Protein AF-A0A2S0NA78-F1 (afdb_monomer_lite)

Secondary structure (DSSP, 8-state):
----HHHHHHHHHHHHHHHHHHHHHHHHHHHHHSTTSHHHHHHHHHHHHHHHHHHHHHHHHHHHHHHHHHHH-GGG--HHHHHHHHHHHH----TTS--------

pLDDT: mean 80.66, std 12.2, range [41.12, 96.81]

Structure (mmCIF, N/CA/C/O backbone):
data_AF-A0A2S0NA78-F1
#
_entry.id   AF-A0A2S0NA78-F1
#
loop_
_atom_site.group_PDB
_atom_site.id
_atom_site.type_symbol
_atom_site.label_atom_id
_atom_site.label_alt_id
_atom_site.label_comp_id
_atom_site.label_asym_id
_atom_site.label_entity_id
_atom_site.label_seq_id
_atom_site.pdbx_PDB_ins_code
_atom_site.Cartn_x
_atom_site.Cartn_y
_atom_site.Cartn_z
_atom_site.occupancy
_atom_site.B_iso_or_equiv
_atom_site.auth_seq_id
_atom_site.auth_comp_id
_atom_site.auth_asym_id
_atom_site.auth_atom_id
_atom_site.pdbx_PDB_model_num
ATOM 1 N N . MET A 1 1 ? -50.640 -7.169 50.743 1.00 41.12 1 MET A N 1
ATOM 2 C CA . MET A 1 1 ? -50.184 -5.953 50.031 1.00 41.12 1 MET A CA 1
ATOM 3 C C . MET A 1 1 ? -48.810 -6.232 49.423 1.00 41.12 1 MET A C 1
ATOM 5 O O . MET A 1 1 ? -47.834 -6.331 50.154 1.00 41.12 1 MET A O 1
ATOM 9 N N . VAL A 1 2 ? -48.735 -6.513 48.117 1.00 50.72 2 VAL A N 1
ATOM 10 C CA . VAL A 1 2 ? -47.502 -6.998 47.460 1.00 50.72 2 VAL A CA 1
ATOM 11 C C . VAL A 1 2 ? -46.686 -5.811 46.940 1.00 50.72 2 VAL A C 1
ATOM 13 O O . VAL A 1 2 ? -46.928 -5.296 45.855 1.00 50.72 2 VAL A O 1
ATOM 16 N N . VAL A 1 3 ? -45.690 -5.382 47.717 1.00 55.66 3 VAL A N 1
ATOM 17 C CA . VAL A 1 3 ? -44.780 -4.258 47.402 1.00 55.66 3 VAL A CA 1
ATOM 18 C C . VAL A 1 3 ? -43.530 -4.750 46.642 1.00 55.66 3 VAL A C 1
ATOM 20 O O . VAL A 1 3 ? -42.402 -4.371 46.938 1.00 55.66 3 VAL A O 1
ATOM 23 N N . ARG A 1 4 ? -43.685 -5.653 45.662 1.00 57.16 4 ARG A N 1
ATOM 24 C CA . ARG A 1 4 ? -42.532 -6.260 44.950 1.00 57.16 4 ARG A CA 1
ATOM 25 C C . ARG A 1 4 ? -42.178 -5.614 43.604 1.00 57.16 4 ARG A C 1
ATOM 27 O O . ARG A 1 4 ? -41.074 -5.821 43.109 1.00 57.16 4 ARG A O 1
ATOM 34 N N . THR A 1 5 ? -43.038 -4.761 43.051 1.00 62.53 5 THR A N 1
ATOM 35 C CA . THR A 1 5 ? -42.875 -4.228 41.684 1.00 62.53 5 THR A CA 1
ATOM 36 C C . THR A 1 5 ? -41.752 -3.192 41.544 1.00 62.53 5 THR A C 1
ATOM 38 O O . THR A 1 5 ? -41.075 -3.154 40.519 1.00 62.53 5 THR A O 1
ATOM 41 N N . ARG A 1 6 ? -41.496 -2.368 42.573 1.00 66.38 6 ARG A N 1
ATOM 42 C CA . ARG A 1 6 ? -40.481 -1.295 42.505 1.00 66.38 6 ARG A CA 1
ATOM 43 C C . ARG A 1 6 ? -39.045 -1.827 42.455 1.00 66.38 6 ARG A C 1
ATOM 45 O O . ARG A 1 6 ? -38.260 -1.360 41.638 1.00 66.38 6 ARG A O 1
ATOM 52 N N . ARG A 1 7 ? -38.710 -2.826 43.284 1.00 74.44 7 ARG A N 1
ATOM 53 C CA . ARG A 1 7 ? -37.370 -3.451 43.295 1.00 74.44 7 ARG A CA 1
ATOM 54 C C . ARG A 1 7 ? -37.076 -4.199 41.996 1.00 74.44 7 ARG A C 1
ATOM 56 O O . ARG A 1 7 ? -35.970 -4.088 41.485 1.00 74.44 7 ARG A O 1
ATOM 63 N N . GLN A 1 8 ? -38.064 -4.906 41.445 1.00 75.25 8 GLN A N 1
ATOM 64 C CA . GLN A 1 8 ? -37.906 -5.620 40.176 1.00 75.25 8 GLN A CA 1
ATOM 65 C C . GLN A 1 8 ? -37.623 -4.666 39.008 1.00 75.25 8 GLN A C 1
ATOM 67 O O . GLN A 1 8 ? -36.728 -4.945 38.219 1.00 75.25 8 GLN A O 1
ATOM 72 N N . ARG A 1 9 ? -38.296 -3.508 38.940 1.00 78.38 9 ARG A N 1
ATOM 73 C CA . ARG A 1 9 ? -38.019 -2.490 37.908 1.00 78.38 9 ARG A CA 1
ATOM 74 C C . ARG A 1 9 ? -36.624 -1.875 38.033 1.00 78.38 9 ARG A C 1
ATOM 76 O O . ARG A 1 9 ? -35.965 -1.674 37.021 1.00 78.38 9 ARG A O 1
ATOM 83 N N . ILE A 1 10 ? -36.160 -1.605 39.256 1.00 83.25 10 ILE A N 1
ATOM 84 C CA . ILE A 1 10 ? -34.805 -1.073 39.489 1.00 83.25 10 ILE A CA 1
ATOM 85 C C . ILE A 1 10 ? -33.747 -2.106 39.081 1.00 83.25 10 ILE A C 1
ATOM 87 O O . ILE A 1 10 ? -32.807 -1.765 38.371 1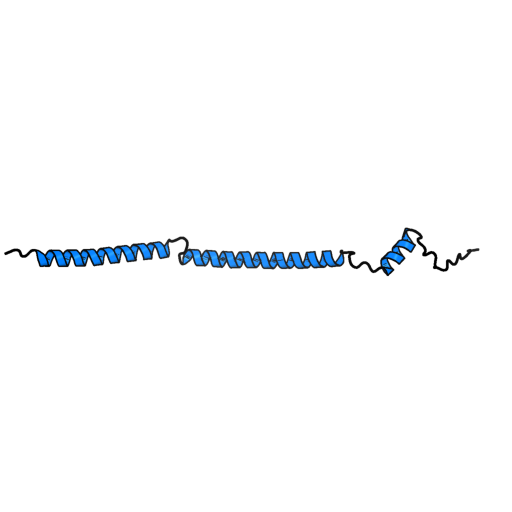.00 83.25 10 ILE A O 1
ATOM 91 N N . LEU A 1 11 ? -33.928 -3.374 39.464 1.00 87.00 11 LEU A N 1
ATOM 92 C CA . LEU A 1 11 ? -33.022 -4.459 39.075 1.00 87.00 11 LEU A CA 1
ATOM 93 C C . LEU A 1 11 ? -33.000 -4.681 37.557 1.00 87.00 11 LEU A C 1
ATOM 95 O O . LEU A 1 11 ? -31.931 -4.884 36.993 1.00 87.00 11 LEU A O 1
ATOM 99 N N . GLN A 1 12 ? -34.151 -4.593 36.885 1.00 86.81 12 GLN A N 1
ATOM 100 C CA . GLN A 1 12 ? -34.228 -4.674 35.423 1.00 86.81 12 GLN A CA 1
ATOM 101 C C . GLN A 1 12 ? -33.509 -3.507 34.740 1.00 86.81 12 GLN A C 1
ATOM 103 O O . GLN A 1 12 ? -32.757 -3.732 33.796 1.00 86.81 12 GLN A O 1
ATOM 108 N N . ALA A 1 13 ? -33.688 -2.278 35.232 1.00 87.25 13 ALA A N 1
ATOM 109 C CA . ALA A 1 13 ? -32.985 -1.114 34.700 1.00 87.25 13 ALA A CA 1
ATOM 110 C C . ALA A 1 13 ? -31.465 -1.244 34.890 1.00 87.25 13 ALA A C 1
ATOM 112 O O . ALA A 1 13 ? -30.708 -1.055 33.943 1.00 87.25 13 ALA A O 1
ATOM 113 N N . MET A 1 14 ? -31.010 -1.641 36.083 1.00 93.62 14 MET A N 1
ATOM 114 C CA . MET A 1 14 ? -29.588 -1.890 36.343 1.00 93.62 14 MET A CA 1
ATOM 115 C C . MET A 1 14 ? -29.023 -3.008 35.462 1.00 93.62 14 MET A C 1
ATOM 117 O O . MET A 1 14 ? -27.926 -2.860 34.932 1.00 93.62 14 MET A O 1
ATOM 121 N N . GLY A 1 15 ? -29.776 -4.093 35.261 1.00 94.38 15 GLY A N 1
ATOM 122 C CA . GLY A 1 15 ? -29.395 -5.177 34.356 1.00 94.38 15 GLY A CA 1
ATOM 123 C C . GLY A 1 15 ? -29.246 -4.705 32.909 1.00 94.38 15 GLY A C 1
ATOM 124 O O . GLY A 1 15 ? -28.265 -5.050 32.256 1.00 94.38 15 GLY A O 1
ATOM 125 N N . LEU A 1 16 ? -30.164 -3.858 32.432 1.00 94.44 16 LEU A N 1
ATOM 126 C CA . LEU A 1 16 ? -30.085 -3.264 31.096 1.00 94.44 16 LEU A CA 1
ATOM 127 C C . LEU A 1 16 ? -28.826 -2.402 30.936 1.00 94.44 16 LEU A C 1
ATOM 129 O O . LEU A 1 16 ? -28.097 -2.562 29.959 1.00 94.44 16 LEU A O 1
ATOM 133 N N . TYR A 1 17 ? -28.540 -1.522 31.900 1.00 95.75 17 TYR A N 1
ATOM 134 C CA . TYR A 1 17 ? -27.342 -0.678 31.853 1.00 95.75 17 TYR A CA 1
ATOM 135 C C . TYR A 1 17 ? -26.049 -1.491 31.951 1.00 95.75 17 TYR A C 1
ATOM 137 O O . TYR A 1 17 ? -25.095 -1.200 31.234 1.00 95.75 17 TYR A O 1
ATOM 145 N N . ALA A 1 18 ? -26.017 -2.534 32.783 1.00 96.56 18 ALA A N 1
ATOM 146 C CA . ALA A 1 18 ? -24.866 -3.425 32.888 1.00 96.56 18 ALA A CA 1
ATOM 147 C C . ALA A 1 18 ? -24.618 -4.189 31.577 1.00 96.56 18 ALA A C 1
ATOM 149 O O . ALA A 1 18 ? -23.480 -4.271 31.120 1.00 96.56 18 ALA A O 1
ATOM 150 N N . ALA A 1 19 ? -25.676 -4.691 30.933 1.00 96.19 19 ALA A N 1
ATOM 151 C CA . ALA A 1 19 ? -25.577 -5.355 29.636 1.00 96.19 19 ALA A CA 1
ATOM 152 C C . ALA A 1 19 ? -25.092 -4.397 28.535 1.00 96.19 19 ALA A C 1
ATOM 154 O O . ALA A 1 19 ? -24.219 -4.754 27.745 1.00 96.19 19 ALA A O 1
ATOM 155 N N . ALA A 1 20 ? -25.601 -3.162 28.514 1.00 96.25 20 ALA A N 1
ATOM 156 C CA . ALA A 1 20 ? -25.143 -2.135 27.582 1.00 96.25 20 ALA A CA 1
ATOM 157 C C . ALA A 1 20 ? -23.659 -1.791 27.798 1.00 96.25 20 ALA A C 1
ATOM 159 O O . ALA A 1 20 ? -22.894 -1.743 26.837 1.00 96.25 20 ALA A O 1
ATOM 160 N N . ALA A 1 21 ? -23.231 -1.621 29.052 1.00 96.81 21 ALA A N 1
ATOM 161 C CA . ALA A 1 21 ? -21.831 -1.380 29.392 1.00 96.81 21 ALA A CA 1
ATOM 162 C C . ALA A 1 21 ? -20.925 -2.551 28.975 1.00 96.81 21 ALA A C 1
ATOM 164 O O . ALA A 1 21 ? -19.856 -2.323 28.413 1.00 96.81 21 ALA A O 1
ATOM 165 N N . ALA A 1 22 ? -21.367 -3.795 29.183 1.00 96.69 22 ALA A N 1
ATOM 166 C CA . ALA A 1 22 ? -20.633 -4.985 28.759 1.00 96.69 22 ALA A CA 1
ATOM 167 C C . ALA A 1 22 ? -20.488 -5.062 27.230 1.00 96.69 22 ALA A C 1
ATOM 169 O O . ALA A 1 22 ? -19.398 -5.350 26.739 1.00 96.69 22 ALA A O 1
ATOM 170 N N . LEU A 1 23 ? -21.546 -4.748 26.474 1.00 96.06 23 LEU A N 1
ATOM 171 C CA . LEU A 1 23 ? -21.480 -4.674 25.011 1.00 96.06 23 LEU A CA 1
ATOM 172 C C . LEU A 1 23 ? -20.508 -3.589 24.546 1.00 96.06 23 LEU A C 1
ATOM 174 O O . LEU A 1 23 ? -19.671 -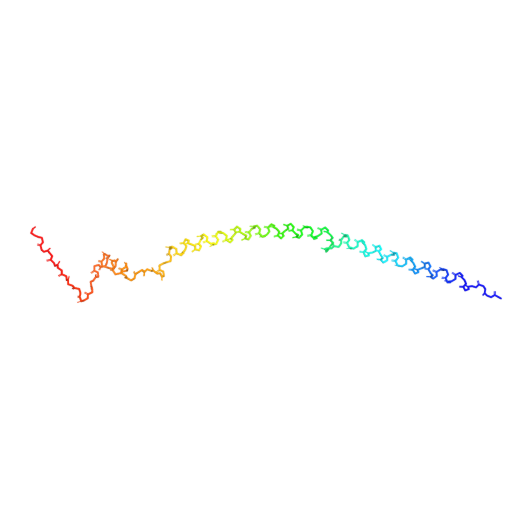3.854 23.687 1.00 96.06 23 LEU A O 1
ATOM 178 N N . ILE A 1 24 ? -20.573 -2.388 25.127 1.00 95.44 24 ILE A N 1
ATOM 179 C CA . ILE A 1 24 ? -19.652 -1.295 24.786 1.00 95.44 24 ILE A CA 1
ATOM 180 C C . ILE A 1 24 ? -18.205 -1.697 25.087 1.00 95.44 24 ILE A C 1
ATOM 182 O O . ILE A 1 24 ? -17.332 -1.481 24.252 1.00 95.44 24 ILE A O 1
ATOM 186 N N . ALA A 1 25 ? -17.947 -2.316 26.241 1.00 95.00 25 ALA A N 1
ATOM 187 C CA . ALA A 1 25 ? -16.619 -2.798 26.603 1.00 95.00 25 ALA A CA 1
ATOM 188 C C . ALA A 1 25 ? -16.123 -3.884 25.635 1.00 95.00 25 ALA A C 1
ATOM 190 O O . ALA A 1 25 ? -14.981 -3.823 25.186 1.00 95.00 25 ALA A O 1
ATOM 191 N N . TYR A 1 26 ? -16.985 -4.834 25.264 1.00 91.38 26 TYR A N 1
ATOM 192 C CA . TYR A 1 26 ? -16.666 -5.891 24.307 1.00 91.38 26 TYR A CA 1
ATOM 193 C C . TYR A 1 26 ? -16.308 -5.319 22.932 1.00 91.38 26 TYR A C 1
ATOM 195 O O . TYR A 1 26 ? -15.236 -5.607 22.398 1.00 91.38 26 TYR A O 1
ATOM 203 N N . PHE A 1 27 ? -17.165 -4.453 22.382 1.00 89.31 27 PHE A N 1
ATOM 204 C CA . PHE A 1 27 ? -16.910 -3.809 21.096 1.00 89.31 27 PHE A CA 1
ATOM 205 C C . PHE A 1 27 ? -15.698 -2.876 21.148 1.00 89.31 27 PHE A C 1
ATOM 207 O O . PHE A 1 27 ? -14.909 -2.873 20.210 1.00 89.31 27 PHE A O 1
ATOM 214 N N . GLY A 1 28 ? -15.499 -2.132 22.238 1.00 88.75 28 GLY A N 1
ATOM 215 C CA . GLY A 1 28 ? -14.326 -1.278 22.430 1.00 88.75 28 GLY A CA 1
ATOM 216 C C . GLY A 1 28 ? -13.023 -2.080 22.485 1.00 88.75 28 GLY A C 1
ATOM 217 O O . GLY A 1 28 ? -12.060 -1.745 21.795 1.00 88.75 28 GLY A O 1
ATOM 218 N N . PHE A 1 29 ? -13.006 -3.185 23.234 1.00 86.56 29 PHE A N 1
ATOM 219 C CA . PHE A 1 29 ? -11.857 -4.085 23.313 1.00 86.56 29 PHE A CA 1
ATOM 220 C C . PHE A 1 29 ? -11.539 -4.721 21.956 1.00 86.56 29 PHE A C 1
ATOM 222 O O . PHE A 1 29 ? -10.382 -4.707 21.533 1.00 86.56 29 PHE A O 1
ATOM 229 N N . HIS A 1 30 ? -12.558 -5.221 21.248 1.00 83.69 30 HIS A N 1
ATOM 230 C CA . HIS A 1 30 ? -12.399 -5.800 19.913 1.00 83.69 30 HIS A CA 1
ATOM 231 C C . HIS A 1 30 ? -12.060 -4.766 18.834 1.00 83.69 30 HIS A C 1
ATOM 233 O O . HIS A 1 30 ? -11.382 -5.109 17.873 1.00 83.69 30 HIS A O 1
ATOM 239 N N . ALA A 1 31 ? -12.466 -3.504 18.971 1.00 77.69 31 ALA A N 1
ATOM 240 C CA . ALA A 1 31 ? -12.038 -2.439 18.065 1.00 77.69 31 ALA A CA 1
ATOM 241 C C . ALA A 1 31 ? -10.542 -2.120 18.225 1.00 77.69 31 ALA A C 1
ATOM 243 O O . ALA A 1 31 ? -9.877 -1.764 17.251 1.00 77.69 31 ALA A O 1
ATOM 244 N N . TYR A 1 32 ? -10.007 -2.271 19.442 1.00 71.94 32 TYR A N 1
ATOM 245 C CA . TYR A 1 32 ? -8.593 -2.038 19.730 1.00 71.94 32 TYR A CA 1
ATOM 246 C C . TYR A 1 32 ? -7.702 -3.242 19.381 1.00 71.94 32 TYR A C 1
ATOM 248 O O . TYR A 1 32 ? -6.663 -3.062 18.751 1.00 71.94 32 TYR A O 1
ATOM 256 N N . HIS A 1 33 ? -8.115 -4.459 19.756 1.00 73.25 33 HIS A N 1
ATOM 257 C CA . HIS A 1 33 ? -7.338 -5.699 19.573 1.00 73.25 33 HIS A CA 1
ATOM 258 C C . HIS A 1 33 ? -7.726 -6.509 18.331 1.00 73.25 33 HIS A C 1
ATOM 260 O O . HIS A 1 33 ? -7.114 -7.534 18.043 1.00 73.25 33 HIS A O 1
ATOM 266 N N . GLY A 1 34 ? -8.773 -6.108 17.615 1.00 67.00 34 GLY A N 1
ATOM 267 C CA . GLY A 1 34 ? -9.222 -6.812 16.425 1.00 67.00 34 GLY A CA 1
ATOM 268 C C . GLY A 1 34 ? -8.223 -6.688 15.281 1.00 67.00 34 GLY A C 1
ATOM 269 O O . GLY A 1 34 ? -7.547 -5.677 15.118 1.00 67.00 34 GLY A O 1
ATOM 270 N N . GLU A 1 35 ? -8.215 -7.700 14.424 1.00 60.72 35 GLU A N 1
ATOM 271 C CA . GLU A 1 35 ? -7.369 -7.829 13.228 1.00 60.72 35 GLU A CA 1
ATOM 272 C C . GLU A 1 35 ? -7.515 -6.662 12.223 1.00 60.72 35 GLU A C 1
ATOM 274 O O . GLU A 1 35 ? -6.673 -6.454 11.358 1.00 60.72 35 GLU A O 1
ATOM 279 N N . ARG A 1 36 ? -8.586 -5.864 12.349 1.00 62.56 36 ARG A N 1
ATOM 280 C CA . ARG A 1 36 ? -8.877 -4.647 11.564 1.00 62.56 36 ARG A CA 1
ATOM 281 C C . ARG A 1 36 ? -8.865 -3.365 12.410 1.00 62.56 36 ARG A C 1
ATOM 283 O O . ARG A 1 36 ? -9.413 -2.344 11.997 1.00 62.56 36 ARG A O 1
ATOM 290 N N . GLY A 1 37 ? -8.293 -3.429 13.610 1.00 66.56 37 GLY A N 1
ATOM 291 C CA . GLY A 1 37 ? -8.175 -2.302 14.527 1.00 66.56 37 GLY A CA 1
ATOM 292 C C . GLY A 1 37 ? -7.232 -1.212 14.013 1.00 66.56 37 GLY A C 1
ATOM 293 O O . GLY A 1 37 ? -6.556 -1.353 12.991 1.00 66.56 37 GLY A O 1
ATOM 294 N N . ILE A 1 38 ? -7.165 -0.106 14.754 1.00 65.19 38 ILE A N 1
ATOM 295 C CA . ILE A 1 38 ? -6.384 1.091 14.391 1.00 65.19 38 ILE A CA 1
ATOM 296 C C . ILE A 1 38 ? -4.900 0.752 14.146 1.00 65.19 38 ILE A C 1
ATOM 298 O O . ILE A 1 38 ? -4.290 1.297 13.227 1.00 65.19 38 ILE A O 1
ATOM 302 N N . HIS A 1 39 ? -4.347 -0.192 14.913 1.00 66.81 39 HIS A N 1
ATOM 303 C CA . HIS A 1 39 ? -2.959 -0.651 14.785 1.00 66.81 39 HIS A CA 1
ATOM 304 C C . HIS A 1 39 ? -2.705 -1.468 13.514 1.00 66.81 39 HIS A C 1
ATOM 306 O O . HIS A 1 39 ? -1.721 -1.228 12.817 1.00 66.81 39 HIS A O 1
ATOM 312 N 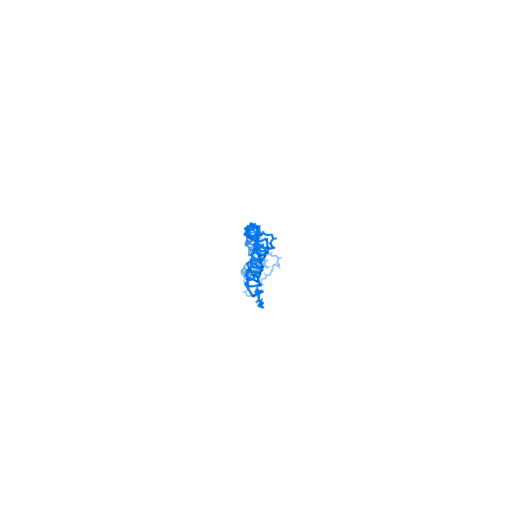N . ALA A 1 40 ? -3.623 -2.367 13.150 1.00 69.31 40 ALA A N 1
ATOM 313 C CA . ALA A 1 40 ? -3.507 -3.152 11.922 1.00 69.31 40 ALA A CA 1
ATOM 314 C C . ALA A 1 40 ? -3.520 -2.247 10.683 1.00 69.31 40 ALA A C 1
ATOM 316 O O . ALA A 1 40 ? -2.739 -2.437 9.754 1.00 69.31 40 ALA A O 1
ATOM 317 N N . LYS A 1 41 ? -4.339 -1.185 10.696 1.00 72.19 41 LYS A N 1
ATOM 318 C CA . LYS A 1 41 ? -4.371 -0.196 9.609 1.00 72.19 41 LYS A CA 1
ATOM 319 C C . LYS A 1 41 ? -3.007 0.466 9.383 1.00 72.19 41 LYS A C 1
ATOM 321 O O . LYS A 1 41 ? -2.626 0.663 8.234 1.00 72.19 41 LYS A O 1
ATOM 326 N N . GLN A 1 42 ? -2.274 0.801 10.445 1.00 76.75 42 GLN A N 1
ATOM 327 C CA . GLN A 1 42 ? -0.945 1.412 10.316 1.00 76.75 42 GLN A CA 1
ATOM 328 C C . GLN A 1 42 ? 0.071 0.440 9.710 1.00 76.75 42 GLN A C 1
ATOM 330 O O . GLN A 1 42 ? 0.822 0.824 8.817 1.00 76.75 42 GLN A O 1
ATOM 335 N N . GLN A 1 43 ? 0.047 -0.826 10.133 1.00 80.75 43 GLN A N 1
ATOM 336 C CA . GLN A 1 43 ? 0.904 -1.868 9.562 1.00 80.75 43 GLN A CA 1
ATOM 337 C C . GLN A 1 43 ? 0.595 -2.115 8.081 1.00 80.75 43 GLN A C 1
ATOM 339 O O . GLN A 1 43 ? 1.516 -2.235 7.276 1.00 80.75 43 GLN A O 1
ATOM 344 N N . PHE A 1 44 ? -0.687 -2.127 7.701 1.00 81.62 44 PHE A N 1
ATOM 345 C CA . PHE A 1 44 ? -1.082 -2.260 6.300 1.00 81.62 44 PHE A CA 1
ATOM 346 C C . PHE A 1 44 ? -0.657 -1.061 5.455 1.00 81.62 44 PHE A C 1
ATOM 348 O O . PHE A 1 44 ? -0.202 -1.260 4.336 1.00 81.62 44 PHE A O 1
ATOM 355 N N . ILE A 1 45 ? -0.754 0.169 5.971 1.00 84.75 45 ILE A N 1
ATOM 356 C CA . ILE A 1 45 ? -0.268 1.358 5.253 1.00 84.75 45 ILE A CA 1
ATOM 357 C C . ILE A 1 45 ? 1.243 1.258 5.020 1.00 84.75 45 ILE A C 1
ATOM 359 O O . ILE A 1 45 ? 1.689 1.447 3.893 1.00 84.75 45 ILE A O 1
ATOM 363 N N . ALA A 1 46 ? 2.014 0.877 6.042 1.00 86.69 46 ALA A N 1
ATOM 364 C CA . ALA A 1 46 ? 3.457 0.697 5.902 1.00 86.69 46 ALA A CA 1
ATOM 365 C C . ALA A 1 46 ? 3.815 -0.390 4.871 1.00 86.69 46 ALA A C 1
ATOM 367 O O . ALA A 1 46 ? 4.685 -0.171 4.032 1.00 86.69 46 ALA A O 1
ATOM 368 N N . GLN A 1 47 ? 3.112 -1.529 4.877 1.00 88.19 47 GLN A N 1
ATOM 369 C CA . GLN A 1 47 ? 3.298 -2.574 3.862 1.00 88.19 47 GLN A CA 1
ATOM 370 C C . GLN A 1 47 ? 2.924 -2.092 2.460 1.00 88.19 47 GLN A C 1
ATOM 372 O O . GLN A 1 47 ? 3.633 -2.387 1.503 1.00 88.19 47 GLN A O 1
ATOM 377 N N . ILE A 1 48 ? 1.828 -1.343 2.315 1.00 92.38 48 ILE A N 1
ATOM 378 C CA . ILE A 1 48 ? 1.421 -0.777 1.024 1.00 92.38 48 ILE A CA 1
ATOM 379 C C . ILE A 1 48 ? 2.517 0.147 0.484 1.00 92.3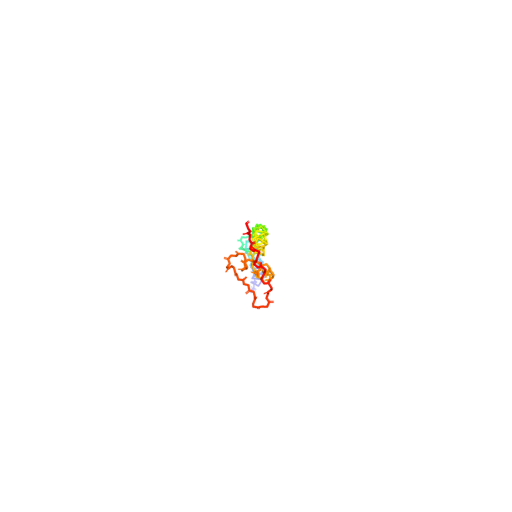8 48 ILE A C 1
ATOM 381 O O . ILE A 1 48 ? 2.867 0.045 -0.692 1.00 92.38 48 ILE A O 1
ATOM 385 N N . ASP A 1 49 ? 3.078 1.012 1.326 1.00 93.12 49 ASP A N 1
ATOM 386 C CA . ASP A 1 49 ? 4.148 1.927 0.927 1.00 93.12 49 ASP A CA 1
ATOM 387 C C . ASP A 1 49 ? 5.424 1.172 0.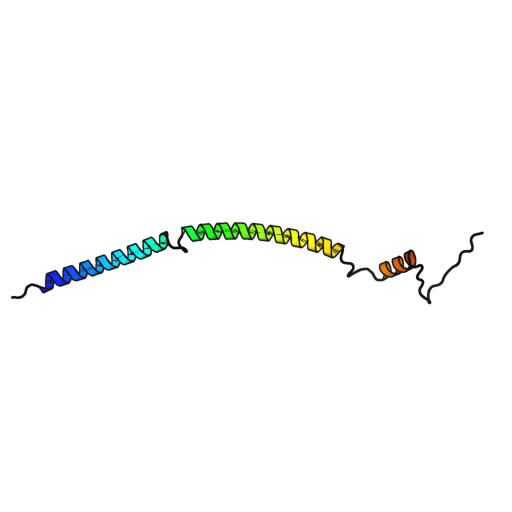531 1.00 93.12 49 ASP A C 1
ATOM 389 O O . ASP A 1 49 ? 6.024 1.472 -0.506 1.00 93.12 49 ASP A O 1
ATOM 393 N N . GLU A 1 50 ? 5.799 0.138 1.288 1.00 94.00 50 GLU A N 1
ATOM 394 C CA . GLU A 1 50 ? 6.934 -0.726 0.962 1.00 94.00 50 GLU A CA 1
ATOM 395 C C . GLU A 1 50 ? 6.742 -1.437 -0.388 1.00 94.00 50 GLU A C 1
ATOM 397 O O . GLU A 1 50 ? 7.602 -1.351 -1.270 1.00 94.00 50 GLU A O 1
ATOM 402 N N . LEU A 1 51 ? 5.593 -2.092 -0.588 1.00 93.62 51 LEU A N 1
ATOM 403 C CA . LEU A 1 51 ? 5.286 -2.811 -1.827 1.00 93.62 51 LEU A CA 1
ATOM 404 C C . LEU A 1 51 ? 5.214 -1.863 -3.029 1.00 93.62 51 LEU A C 1
ATOM 406 O O . LEU A 1 51 ? 5.686 -2.207 -4.113 1.00 93.62 51 LEU A O 1
ATOM 410 N N . ASN A 1 52 ? 4.667 -0.658 -2.854 1.00 93.94 52 ASN A N 1
ATOM 411 C CA . ASN A 1 52 ? 4.652 0.360 -3.903 1.00 93.94 52 ASN A CA 1
ATOM 412 C C . ASN A 1 52 ? 6.070 0.807 -4.279 1.00 93.94 52 ASN A C 1
ATOM 414 O O . ASN A 1 52 ? 6.361 0.980 -5.467 1.00 93.94 52 ASN A O 1
ATOM 418 N N . GLY A 1 53 ? 6.962 0.946 -3.294 1.00 93.50 53 GLY A N 1
ATOM 419 C CA . GLY A 1 53 ? 8.380 1.217 -3.522 1.00 93.50 53 GLY A CA 1
ATOM 420 C C . GLY A 1 53 ? 9.053 0.116 -4.343 1.00 93.50 53 GLY A C 1
ATOM 421 O O . GLY A 1 53 ? 9.686 0.401 -5.362 1.00 93.50 53 GLY A O 1
ATOM 422 N N . GLN A 1 54 ? 8.852 -1.149 -3.964 1.00 93.75 54 GLN A N 1
ATOM 423 C CA . GLN A 1 54 ? 9.377 -2.301 -4.706 1.00 93.75 54 GLN A CA 1
ATOM 424 C C . GLN A 1 54 ? 8.835 -2.337 -6.142 1.00 93.75 54 GLN A C 1
ATOM 426 O O . GLN A 1 54 ? 9.594 -2.479 -7.102 1.00 93.75 54 GLN A O 1
ATOM 431 N N . LEU A 1 55 ? 7.530 -2.125 -6.312 1.00 94.25 55 LEU A N 1
ATOM 432 C CA . LEU A 1 55 ? 6.875 -2.108 -7.616 1.00 94.25 55 LEU A CA 1
ATOM 433 C C . LEU A 1 55 ? 7.404 -0.985 -8.518 1.00 94.25 55 LEU A C 1
ATOM 435 O O . LEU A 1 55 ? 7.573 -1.193 -9.722 1.00 94.25 55 LEU A O 1
ATOM 439 N N . ALA A 1 56 ? 7.693 0.193 -7.962 1.00 94.44 56 ALA A N 1
ATOM 440 C CA . ALA A 1 56 ? 8.303 1.289 -8.709 1.00 94.44 56 ALA A CA 1
ATOM 441 C C . ALA A 1 56 ? 9.708 0.921 -9.215 1.00 94.44 56 ALA A C 1
ATOM 443 O O . ALA A 1 56 ? 10.032 1.202 -10.372 1.00 94.44 56 ALA A O 1
ATOM 444 N N . THR A 1 57 ? 10.515 0.257 -8.386 1.00 93.62 57 THR A N 1
ATOM 445 C CA . THR A 1 57 ? 11.853 -0.224 -8.761 1.00 93.62 57 THR A CA 1
ATOM 446 C C . THR A 1 57 ? 11.777 -1.283 -9.857 1.00 93.62 57 THR A C 1
ATOM 448 O O . THR A 1 57 ? 12.375 -1.102 -10.918 1.00 93.62 57 THR A O 1
ATOM 451 N N . LEU A 1 58 ? 10.947 -2.316 -9.681 1.00 94.62 58 LEU A N 1
ATOM 452 C CA . LEU A 1 58 ? 10.768 -3.370 -10.687 1.00 94.62 58 LEU A CA 1
ATOM 453 C C . LEU A 1 58 ? 10.239 -2.817 -12.016 1.00 94.62 58 LEU A C 1
ATOM 455 O O . LEU A 1 58 ? 10.643 -3.261 -13.091 1.00 94.62 58 LEU A O 1
ATOM 459 N N . ARG A 1 59 ? 9.346 -1.819 -11.980 1.00 93.94 59 ARG A N 1
ATOM 460 C CA . ARG A 1 59 ? 8.886 -1.150 -13.205 1.00 93.94 59 ARG A CA 1
ATOM 461 C C . ARG A 1 59 ? 10.029 -0.450 -13.929 1.00 93.94 59 ARG A C 1
ATOM 463 O O . ARG A 1 59 ? 10.096 -0.563 -15.152 1.00 93.94 59 ARG A O 1
ATOM 470 N N . LYS A 1 60 ? 10.922 0.239 -13.212 1.00 93.06 60 LYS A N 1
ATOM 471 C CA . LYS A 1 60 ? 12.098 0.884 -13.817 1.00 93.06 60 LYS A CA 1
ATOM 472 C C . LYS A 1 60 ? 13.007 -0.147 -14.479 1.00 93.06 60 LYS A C 1
ATOM 474 O O . LYS A 1 60 ? 13.319 0.009 -15.659 1.00 93.06 60 LYS A O 1
ATOM 479 N N . GLU A 1 61 ? 13.327 -1.233 -13.782 1.00 92.56 61 GLU A N 1
ATOM 480 C CA . GLU A 1 61 ? 14.122 -2.333 -14.341 1.00 92.56 61 GLU A CA 1
ATOM 481 C C . GLU A 1 61 ? 13.465 -2.917 -15.592 1.00 92.56 61 GLU A C 1
ATOM 483 O O . GLU A 1 61 ? 14.098 -3.029 -16.641 1.00 92.56 61 GLU A O 1
ATOM 488 N N . ARG A 1 62 ? 12.156 -3.190 -15.539 1.00 93.69 62 ARG A N 1
ATOM 489 C CA . ARG A 1 62 ? 11.407 -3.689 -16.695 1.00 93.69 62 ARG A CA 1
ATOM 490 C C . ARG A 1 62 ? 11.460 -2.716 -17.866 1.00 93.69 62 ARG A C 1
ATOM 492 O O . ARG A 1 62 ? 11.578 -3.164 -19.000 1.00 93.69 62 ARG A O 1
ATOM 499 N N . THR A 1 63 ? 11.365 -1.406 -17.635 1.00 91.69 63 THR A N 1
ATOM 500 C CA . THR A 1 63 ? 11.476 -0.415 -18.721 1.00 91.69 63 THR A CA 1
ATOM 501 C C . THR A 1 63 ? 12.877 -0.349 -19.312 1.00 91.69 63 THR A C 1
ATOM 503 O O . THR A 1 63 ? 13.017 -0.183 -20.521 1.00 91.69 63 THR A O 1
ATOM 506 N N . GLU A 1 64 ? 13.911 -0.512 -18.492 1.00 89.69 64 GLU A N 1
ATOM 507 C CA . GLU A 1 64 ? 15.291 -0.514 -18.958 1.00 89.69 64 GLU A CA 1
ATOM 508 C C . GLU A 1 64 ? 15.594 -1.768 -19.778 1.00 89.69 64 GLU A C 1
ATOM 510 O O . GLU A 1 64 ? 16.112 -1.670 -20.891 1.00 89.69 64 GLU A O 1
ATOM 515 N N . VAL A 1 65 ? 15.190 -2.936 -19.280 1.00 88.38 65 VAL A N 1
ATOM 516 C CA . VAL A 1 65 ? 15.302 -4.201 -20.008 1.00 88.38 65 VAL A CA 1
ATOM 517 C C . VAL A 1 65 ? 14.467 -4.153 -21.283 1.00 88.38 65 VAL A C 1
ATOM 519 O O . VAL A 1 65 ? 14.971 -4.519 -22.336 1.00 88.38 65 VAL A O 1
ATOM 522 N N . ALA A 1 66 ? 13.238 -3.632 -21.241 1.00 86.50 66 ALA A N 1
ATOM 523 C CA . ALA A 1 66 ? 12.414 -3.474 -22.438 1.00 86.50 66 ALA A CA 1
ATOM 524 C C . ALA A 1 66 ? 13.070 -2.550 -23.473 1.00 86.50 66 ALA A C 1
ATOM 526 O O . ALA A 1 66 ? 13.003 -2.842 -24.662 1.00 86.50 66 ALA A O 1
ATOM 527 N N . ARG A 1 67 ? 13.743 -1.474 -23.043 1.00 83.38 67 ARG A N 1
ATOM 528 C CA . ARG A 1 67 ? 14.512 -0.600 -23.939 1.00 83.38 67 ARG A CA 1
ATOM 529 C C . ARG A 1 67 ? 15.696 -1.342 -24.553 1.00 83.38 67 ARG A C 1
ATOM 531 O O . ARG A 1 67 ? 15.888 -1.266 -25.758 1.00 83.38 67 ARG A O 1
ATOM 538 N N . ARG A 1 68 ? 16.466 -2.085 -23.752 1.00 80.81 68 ARG A N 1
ATOM 539 C CA . ARG A 1 68 ? 17.596 -2.893 -24.241 1.00 80.81 68 ARG A CA 1
ATOM 540 C C . ARG A 1 68 ? 17.127 -3.971 -25.219 1.00 80.81 68 ARG A C 1
ATOM 542 O O . ARG A 1 68 ? 17.715 -4.121 -26.278 1.00 80.81 68 ARG A O 1
ATOM 549 N N . VAL A 1 69 ? 16.033 -4.662 -24.909 1.00 82.94 69 VAL A N 1
ATOM 550 C CA . VAL A 1 69 ? 15.408 -5.639 -25.808 1.00 82.94 69 VAL A CA 1
ATOM 551 C C . VAL A 1 69 ? 14.890 -4.964 -27.071 1.00 82.94 69 VAL A C 1
ATOM 553 O O . VAL A 1 69 ? 15.057 -5.526 -28.137 1.00 82.94 69 VAL A O 1
ATOM 556 N N . ALA A 1 70 ? 14.310 -3.764 -27.001 1.00 77.69 70 ALA A N 1
ATOM 557 C CA . ALA A 1 70 ? 13.897 -3.028 -28.196 1.00 77.69 70 ALA A CA 1
ATOM 558 C C . ALA A 1 70 ? 15.090 -2.643 -29.086 1.00 77.69 70 ALA A C 1
ATOM 560 O O . ALA A 1 70 ? 14.973 -2.717 -30.300 1.00 77.69 70 ALA A O 1
ATOM 561 N N . LEU A 1 71 ? 16.237 -2.293 -28.494 1.00 71.88 71 LEU A N 1
ATOM 562 C CA . LEU A 1 71 ? 17.480 -2.030 -29.229 1.00 71.88 71 LEU A CA 1
ATOM 563 C C . LEU A 1 71 ? 18.100 -3.302 -29.832 1.00 71.88 71 LEU A C 1
ATOM 565 O O . LEU A 1 71 ? 18.816 -3.214 -30.821 1.00 71.88 71 LEU A O 1
ATOM 569 N N . LEU A 1 72 ? 17.844 -4.469 -29.234 1.00 67.69 72 LEU A N 1
ATOM 570 C CA . LEU A 1 72 ? 18.313 -5.773 -29.719 1.00 67.69 72 LEU A CA 1
ATOM 571 C C . LEU A 1 72 ? 17.296 -6.483 -30.624 1.00 67.69 72 LEU A C 1
ATOM 573 O O . LEU A 1 72 ? 17.656 -7.443 -31.302 1.00 67.69 72 LEU A O 1
ATOM 577 N N . ARG A 1 73 ? 16.028 -6.053 -30.621 1.00 64.62 73 ARG A N 1
ATOM 578 C CA . ARG A 1 73 ? 14.977 -6.610 -31.471 1.00 64.62 73 ARG A CA 1
ATOM 579 C C . ARG A 1 73 ? 15.228 -6.157 -32.896 1.00 64.62 73 ARG A C 1
ATOM 581 O O . ARG A 1 73 ? 14.945 -5.032 -33.287 1.00 64.62 73 ARG A O 1
ATOM 588 N N . SER A 1 74 ? 15.671 -7.130 -33.664 1.00 57.84 74 SER A N 1
ATOM 589 C CA . SER A 1 74 ? 15.776 -7.188 -35.111 1.00 57.84 74 SER A CA 1
ATOM 590 C C . SER A 1 74 ? 14.436 -7.107 -35.865 1.00 57.84 74 SER A C 1
ATOM 592 O O . SER A 1 74 ? 14.404 -7.245 -37.083 1.00 57.84 74 SER A O 1
ATOM 594 N N . ASP A 1 75 ? 13.320 -6.861 -35.178 1.00 59.75 75 ASP A N 1
ATOM 595 C CA . ASP A 1 75 ? 11.984 -6.821 -35.794 1.00 59.75 75 ASP A CA 1
ATOM 596 C C . ASP A 1 75 ? 11.741 -5.543 -36.618 1.00 59.75 75 ASP A C 1
ATOM 598 O O . ASP A 1 75 ? 10.709 -5.399 -37.268 1.00 59.75 75 ASP A O 1
ATOM 602 N N . ALA A 1 76 ? 12.717 -4.635 -36.614 1.00 59.56 76 ALA A N 1
ATOM 603 C CA . ALA A 1 76 ? 12.903 -3.610 -37.627 1.00 59.56 76 ALA A CA 1
ATOM 604 C C . ALA A 1 76 ? 14.367 -3.627 -38.103 1.00 59.56 76 ALA A C 1
ATOM 606 O O . ALA A 1 76 ? 15.048 -2.606 -38.055 1.00 59.56 76 ALA A O 1
ATOM 607 N N . ILE A 1 77 ? 14.898 -4.794 -38.499 1.00 64.62 77 ILE A N 1
ATOM 608 C CA . ILE A 1 77 ? 16.070 -4.771 -39.379 1.00 64.62 77 ILE A CA 1
ATOM 609 C C . ILE A 1 77 ? 15.595 -4.165 -40.694 1.00 64.62 77 ILE A C 1
ATOM 611 O O . ILE A 1 77 ? 14.673 -4.681 -41.326 1.00 64.62 77 ILE A O 1
ATOM 615 N N . ASP A 1 78 ? 16.214 -3.051 -41.059 1.00 68.25 78 ASP A N 1
ATOM 616 C CA . ASP A 1 78 ? 16.017 -2.413 -42.349 1.00 68.25 78 ASP A CA 1
ATOM 617 C C . ASP A 1 78 ? 16.282 -3.444 -43.466 1.00 68.25 78 ASP A C 1
ATOM 619 O O . ASP A 1 78 ? 17.357 -4.060 -43.464 1.00 68.25 78 ASP A O 1
ATOM 623 N N . PRO A 1 79 ? 15.329 -3.688 -44.385 1.00 73.62 79 PRO A N 1
ATOM 624 C CA . PRO A 1 79 ? 15.540 -4.565 -45.532 1.00 73.62 79 PRO A CA 1
ATOM 625 C C . PRO A 1 79 ? 16.836 -4.259 -46.294 1.00 73.62 79 PRO A C 1
ATOM 627 O O . PRO A 1 79 ? 17.497 -5.195 -46.740 1.00 73.62 79 PRO A O 1
ATOM 630 N N . ASP A 1 80 ? 17.245 -2.989 -46.356 1.00 76.25 80 ASP A N 1
ATOM 631 C CA . ASP A 1 80 ? 18.478 -2.574 -47.029 1.00 76.25 80 ASP A CA 1
ATOM 632 C C . ASP A 1 80 ? 19.723 -3.060 -46.266 1.00 76.25 80 ASP A C 1
ATOM 634 O O . ASP A 1 80 ? 20.666 -3.579 -46.861 1.00 76.25 80 ASP A O 1
ATOM 638 N N . MET A 1 81 ? 19.704 -3.004 -44.928 1.00 78.81 81 MET A N 1
ATOM 639 C CA . MET A 1 81 ? 20.783 -3.552 -44.092 1.00 78.81 81 MET A CA 1
ATOM 640 C C . MET A 1 81 ? 20.873 -5.082 -44.203 1.00 78.81 81 MET A C 1
ATOM 642 O O . MET A 1 81 ? 21.964 -5.648 -44.106 1.00 78.81 81 MET A O 1
ATOM 646 N N . LEU A 1 82 ? 19.739 -5.767 -44.389 1.00 79.06 82 LEU A N 1
ATOM 647 C CA . LEU A 1 82 ? 19.702 -7.207 -44.665 1.00 79.06 82 LEU A CA 1
ATOM 648 C C . LEU A 1 82 ? 20.315 -7.533 -46.030 1.00 79.06 82 LEU A C 1
ATOM 650 O O . LEU A 1 82 ? 21.101 -8.477 -46.116 1.00 79.06 82 LEU A O 1
ATOM 654 N N . ASP A 1 83 ? 19.990 -6.751 -47.061 1.00 79.69 83 ASP A N 1
ATOM 655 C CA . ASP A 1 83 ? 20.528 -6.929 -48.412 1.00 79.69 83 ASP A CA 1
ATOM 656 C C . ASP A 1 83 ? 22.045 -6.684 -48.445 1.00 79.69 83 ASP A C 1
ATOM 658 O O . ASP A 1 83 ? 22.799 -7.499 -48.979 1.00 79.69 83 ASP A O 1
ATOM 662 N N . GLU A 1 84 ? 22.532 -5.640 -47.765 1.00 78.44 84 GLU A N 1
ATOM 663 C CA . GLU A 1 84 ? 23.969 -5.380 -47.609 1.00 78.44 84 GLU A CA 1
ATOM 664 C C . GLU A 1 84 ? 24.701 -6.546 -46.930 1.00 78.44 84 GLU A C 1
ATOM 666 O O . GLU A 1 84 ? 25.737 -7.005 -47.419 1.00 78.44 84 GLU A O 1
ATOM 671 N N . ARG A 1 85 ? 24.161 -7.075 -45.824 1.00 81.06 85 ARG A N 1
ATOM 672 C CA . ARG A 1 85 ? 24.781 -8.209 -45.116 1.00 81.06 85 ARG A CA 1
ATOM 673 C C . ARG A 1 85 ? 24.709 -9.507 -45.913 1.00 81.06 85 ARG A C 1
ATOM 675 O O . ARG A 1 85 ? 25.650 -10.298 -45.849 1.00 81.06 85 ARG A O 1
ATOM 682 N N . ALA A 1 86 ? 23.640 -9.732 -46.676 1.00 83.25 86 ALA A N 1
ATOM 683 C CA .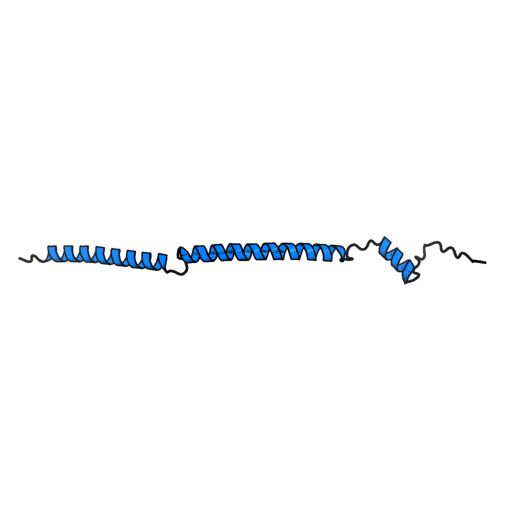 ALA A 1 86 ? 23.535 -10.871 -47.583 1.00 83.25 86 ALA A CA 1
ATOM 684 C C . ALA A 1 86 ? 24.575 -10.783 -48.714 1.00 83.25 86 ALA A C 1
ATOM 686 O O . ALA A 1 86 ? 25.239 -11.779 -49.011 1.00 83.25 86 ALA A O 1
ATOM 687 N N . ARG A 1 87 ? 24.788 -9.595 -49.291 1.00 84.06 87 ARG A N 1
ATOM 688 C CA . ARG A 1 87 ? 25.842 -9.343 -50.288 1.00 84.06 87 ARG A CA 1
ATOM 689 C C . ARG A 1 87 ? 27.237 -9.564 -49.712 1.00 84.06 87 ARG A C 1
ATOM 691 O O . ARG A 1 87 ? 28.053 -10.227 -50.342 1.00 84.06 87 ARG A O 1
ATOM 698 N N . GLU A 1 88 ? 27.501 -9.056 -48.510 1.00 82.75 88 GLU A N 1
ATOM 699 C CA . GLU A 1 88 ? 28.819 -9.135 -47.868 1.00 82.75 88 GLU A CA 1
ATOM 700 C C . GLU A 1 88 ? 29.186 -10.562 -47.429 1.00 82.75 88 GLU A C 1
ATOM 702 O O . GLU A 1 88 ? 30.303 -11.018 -47.665 1.00 82.75 88 GLU A O 1
ATOM 707 N N . ILE A 1 89 ? 28.258 -11.280 -46.786 1.00 85.38 89 ILE A N 1
ATOM 708 C CA . ILE A 1 89 ? 28.544 -12.588 -46.176 1.00 85.38 89 ILE A CA 1
ATOM 709 C C . ILE A 1 89 ? 28.335 -13.728 -47.173 1.00 85.38 89 ILE A C 1
ATOM 711 O O . ILE A 1 89 ? 29.114 -14.682 -47.200 1.00 85.38 89 ILE A O 1
ATOM 715 N N . LEU A 1 90 ? 27.268 -13.659 -47.971 1.00 84.81 90 LEU A N 1
ATOM 716 C CA . LEU A 1 90 ? 26.851 -14.758 -48.842 1.00 84.81 90 LEU A CA 1
ATOM 717 C C . LEU A 1 90 ? 27.280 -14.552 -50.299 1.00 84.81 90 LEU A C 1
ATOM 719 O O . LEU A 1 90 ? 26.997 -15.421 -51.122 1.00 84.81 90 LEU A O 1
ATOM 723 N N . ASN A 1 91 ? 27.939 -13.430 -50.631 1.00 80.50 91 ASN A N 1
ATOM 724 C CA . ASN A 1 91 ? 28.152 -12.986 -52.017 1.00 80.50 91 ASN A CA 1
ATOM 725 C C . ASN A 1 91 ? 26.851 -13.037 -52.836 1.00 80.50 91 ASN A C 1
ATOM 727 O O . ASN A 1 91 ? 26.856 -13.356 -54.026 1.00 80.50 91 ASN A O 1
ATOM 731 N N . PHE A 1 92 ? 25.720 -12.780 -52.173 1.00 81.19 92 PHE A N 1
ATOM 732 C CA . PHE A 1 92 ? 24.418 -12.766 -52.815 1.00 81.19 92 PHE A CA 1
ATOM 733 C C . PHE A 1 92 ? 24.333 -11.544 -53.733 1.00 81.19 92 PHE A C 1
ATOM 735 O O . PHE A 1 92 ? 24.749 -10.455 -53.352 1.00 81.19 92 PHE A O 1
ATOM 742 N N . VAL A 1 93 ? 23.823 -11.714 -54.949 1.00 80.62 93 VAL A N 1
ATOM 743 C CA . VAL A 1 93 ? 23.603 -10.619 -55.901 1.00 80.62 93 VAL A CA 1
ATOM 744 C C . VAL A 1 93 ? 22.228 -10.816 -56.522 1.00 80.62 93 VAL A C 1
ATOM 746 O O . VAL A 1 93 ? 21.872 -11.950 -56.864 1.00 80.62 93 VAL A O 1
ATOM 749 N N . ASP A 1 94 ? 21.440 -9.746 -56.641 1.00 80.75 94 ASP A N 1
ATOM 750 C CA . ASP A 1 94 ? 20.130 -9.849 -57.277 1.00 80.75 94 ASP A CA 1
ATOM 751 C C . ASP A 1 94 ? 20.326 -10.100 -58.784 1.00 80.75 94 ASP A C 1
ATOM 753 O O . ASP A 1 94 ? 21.207 -9.493 -59.401 1.00 80.75 94 ASP A O 1
ATOM 757 N N . PRO A 1 95 ? 19.521 -10.967 -59.427 1.00 80.31 95 PRO A N 1
ATOM 758 C CA . PRO A 1 95 ? 19.606 -11.213 -60.868 1.00 80.31 95 PRO A CA 1
ATOM 759 C C . PRO A 1 95 ? 19.483 -9.961 -61.754 1.00 80.31 95 PRO A C 1
ATOM 761 O O . PRO A 1 95 ? 19.808 -10.024 -62.940 1.00 80.31 95 PRO A O 1
ATOM 764 N N . ARG A 1 96 ? 18.974 -8.845 -61.219 1.00 82.75 96 ARG A N 1
ATOM 765 C CA . ARG A 1 96 ? 18.843 -7.556 -61.912 1.00 82.75 96 ARG A CA 1
ATOM 766 C C . ARG A 1 96 ? 20.024 -6.610 -61.676 1.00 82.75 96 ARG A C 1
ATOM 768 O O . ARG A 1 96 ? 20.035 -5.531 -62.268 1.00 82.75 96 ARG A O 1
ATOM 775 N N . ASP A 1 97 ? 21.006 -6.993 -60.864 1.00 78.31 97 ASP A N 1
ATOM 776 C CA . ASP A 1 97 ? 22.159 -6.152 -60.550 1.00 78.31 97 ASP A CA 1
ATOM 777 C C . ASP A 1 97 ? 23.250 -6.215 -61.625 1.00 78.31 97 ASP A C 1
ATOM 779 O O . ASP A 1 97 ? 23.575 -7.265 -62.184 1.00 78.31 97 ASP A O 1
ATOM 783 N N . LEU A 1 98 ? 23.876 -5.065 -61.887 1.00 78.50 98 LEU A N 1
ATOM 784 C CA . LEU A 1 98 ? 25.017 -4.960 -62.793 1.00 78.50 98 LEU A CA 1
ATOM 785 C C . LEU A 1 98 ? 26.312 -5.341 -62.061 1.00 78.50 98 LEU A C 1
ATOM 787 O O . LEU A 1 98 ? 26.856 -4.554 -61.286 1.00 78.50 98 LEU A O 1
ATOM 791 N N . VAL A 1 99 ? 26.849 -6.527 -62.347 1.00 78.19 99 VAL A N 1
ATOM 792 C CA . VAL A 1 99 ? 28.134 -6.977 -61.792 1.00 78.19 99 VAL A CA 1
ATOM 793 C C . VAL A 1 99 ? 29.291 -6.496 -62.671 1.00 78.19 99 VAL A C 1
ATOM 795 O O . VAL A 1 99 ? 29.476 -6.964 -63.794 1.00 78.19 99 VAL A O 1
ATOM 798 N N . LEU A 1 100 ? 30.109 -5.578 -62.150 1.00 80.56 100 LEU A N 1
ATOM 799 C CA . LEU A 1 100 ? 31.353 -5.145 -62.791 1.00 80.56 100 LEU A CA 1
ATOM 800 C C . LEU A 1 100 ? 32.526 -5.994 -62.289 1.00 80.56 100 LEU A C 1
ATOM 802 O O . LEU A 1 100 ? 33.074 -5.757 -61.214 1.00 80.56 100 LEU A O 1
ATOM 806 N N . ILE A 1 101 ? 32.950 -6.971 -63.089 1.00 79.81 101 ILE A N 1
ATOM 807 C CA . ILE A 1 101 ? 34.174 -7.731 -62.815 1.00 79.81 101 ILE A CA 1
ATOM 808 C C . ILE A 1 101 ? 35.363 -6.863 -63.229 1.00 79.81 101 ILE A C 1
ATOM 810 O O . ILE A 1 101 ? 35.745 -6.815 -64.399 1.00 79.81 101 ILE A O 1
ATOM 814 N N . THR A 1 102 ? 35.949 -6.148 -62.270 1.00 80.50 102 THR A N 1
ATOM 815 C CA . THR A 1 102 ? 37.197 -5.421 -62.513 1.00 80.50 102 THR A CA 1
ATOM 816 C C . THR A 1 102 ? 38.358 -6.416 -62.533 1.00 80.50 102 THR A C 1
ATOM 818 O O . THR A 1 102 ? 38.828 -6.903 -61.505 1.00 80.50 102 THR A O 1
ATOM 821 N N . GLY A 1 103 ? 38.779 -6.798 -63.738 1.00 74.44 103 GLY A N 1
ATOM 822 C CA . GLY A 1 103 ? 39.980 -7.598 -63.941 1.00 74.44 103 GLY A CA 1
ATOM 823 C C . GLY A 1 103 ? 41.199 -6.776 -63.542 1.00 74.44 103 GLY A C 1
ATOM 824 O O . GLY A 1 103 ? 41.623 -5.887 -64.280 1.00 74.44 103 GLY A O 1
ATOM 825 N N . ARG A 1 104 ? 41.756 -7.048 -62.363 1.00 66.62 104 ARG A N 1
ATOM 826 C CA . ARG A 1 104 ? 43.024 -6.448 -61.949 1.00 66.62 104 ARG A CA 1
ATOM 827 C C . ARG A 1 104 ? 44.148 -7.086 -62.770 1.00 66.62 104 ARG A C 1
ATOM 829 O O . ARG A 1 104 ? 44.299 -8.305 -62.741 1.00 66.62 104 ARG A O 1
ATOM 836 N N . ARG A 1 105 ? 44.883 -6.263 -63.522 1.00 54.25 105 ARG A N 1
ATOM 837 C CA . ARG A 1 105 ? 46.230 -6.607 -64.000 1.00 54.25 105 ARG A CA 1
ATOM 838 C C . ARG A 1 105 ? 47.201 -6.666 -62.830 1.00 54.25 105 ARG A C 1
ATOM 840 O O . ARG A 1 105 ? 47.026 -5.840 -61.904 1.00 54.25 105 ARG A O 1
#

Foldseek 3Di:
DDPPPPVVVVVVVVVVVVVVVVVCVVVVVCLCPPCPHPVVVVVVVVVVVVVVVVVVVVVVVVVVVVVVVVVVDCPPPPVVNVVVVCCVPVVDDDPPDDDDDPDDD

Radius of gyration: 42.1 Å; chains: 1; bounding box: 96×17×114 Å

Organism: NCBI:txid1868589

InterPro domains:
  IPR007060 Septum formation initiator FtsL/DivIC [PF04977] (23-99)
  IPR036979 Chorismate mutase domain superfamily [G3DSA:1.20.59.10] (39-101)

Sequence (105 aa):
MVVRTRRQRILQAMGLYAAAAALIAYFGFHAYHGERGIHAKQQFIAQIDELNGQLATLRKERTEVARRVALLRSDAIDPDMLDERAREILNFVDPRDLVLITGRR